Protein AF-A0A6B3EUX9-F1 (afdb_monomer)

Sequence (98 aa):
MPELRVVAVSNDGTRLVLKAADNTEYTLAIDERLRAAVRGDRPRLGQIEIEVESHLRPRDIQARIRAGASAEEVAQLAGIPVDRVRRFEGPVLAERAF

pLDDT: mean 81.51, std 12.73, range [48.41, 97.31]

Secondary structure (DSSP, 8-state)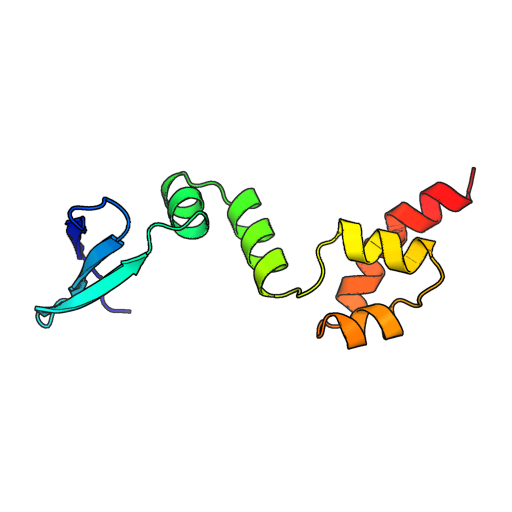:
----EEEEE-TTSSEEEEE-TT--EEEEE--HHHHHHHHT-HHHHHHHHHHHH-SS-HHHHHHHHHTT--HHHHHHHHTS-HHHHHTTHHHHHHHTT-

Radius of gyration: 19.68 Å; Cα contacts (8 Å, |Δi|>4): 104; chains: 1; bounding box: 40×29×56 Å

Mean predicted aligned error: 12.71 Å

Foldseek 3Di:
DWDWDFDDADPVNQWTWIATPVRDIDIDGPDVLVVCVVVVVVVVNVQVVVVVQWPAHLVRLLVVVVVPDDLVRNCVVRVHDSVVSVVSCVVVVVVVVD

Solvent-accessible surface area (backbone atoms only — not comparable to full-atom values): 5756 Å² total; per-residue (Å²): 129,88,68,70,43,82,77,47,65,43,95,87,68,51,30,39,34,29,32,37,88,88,66,52,76,46,78,43,71,66,44,72,64,53,54,27,59,75,72,64,38,60,72,58,42,54,50,51,52,48,51,73,64,24,84,47,48,72,69,56,50,43,49,41,44,73,74,67,46,51,46,64,60,52,12,65,74,28,70,42,62,43,74,66,42,51,68,56,43,60,68,57,55,61,59,70,77,105

Structure (mmCIF, N/CA/C/O backbone):
data_AF-A0A6B3EUX9-F1
#
_entry.id   AF-A0A6B3EUX9-F1
#
loop_
_atom_site.group_PDB
_atom_site.id
_atom_site.type_symbol
_atom_site.label_atom_id
_atom_site.label_alt_id
_atom_site.label_comp_id
_atom_site.label_asym_id
_atom_site.label_entity_id
_atom_site.label_seq_id
_atom_site.pdbx_PDB_ins_code
_atom_site.Cartn_x
_atom_site.Cartn_y
_atom_site.Cartn_z
_atom_site.occupancy
_atom_site.B_iso_or_equiv
_atom_site.auth_seq_id
_atom_site.auth_comp_id
_atom_site.auth_asym_id
_atom_site.auth_atom_id
_atom_site.pdbx_PDB_model_num
ATOM 1 N N . MET A 1 1 ? -9.246 -16.360 6.513 1.00 68.44 1 MET A N 1
ATOM 2 C CA . MET A 1 1 ? -8.652 -15.141 7.108 1.00 68.44 1 MET A CA 1
ATOM 3 C C . MET A 1 1 ? -9.758 -14.427 7.869 1.00 68.44 1 MET A C 1
ATOM 5 O O . MET A 1 1 ? -10.864 -14.415 7.340 1.00 68.44 1 MET A O 1
ATOM 9 N N . PRO A 1 2 ? -9.522 -13.924 9.093 1.00 83.50 2 PRO A N 1
ATOM 10 C CA . PRO A 1 2 ? -10.537 -13.166 9.820 1.00 83.50 2 PRO A CA 1
ATOM 11 C C . PRO A 1 2 ? -10.880 -11.873 9.068 1.00 83.50 2 PRO A C 1
ATOM 13 O O . PRO A 1 2 ? -10.003 -11.258 8.460 1.00 83.50 2 PRO A O 1
ATOM 16 N N . GLU A 1 3 ? -12.149 -11.474 9.102 1.00 90.19 3 GLU A N 1
ATOM 17 C CA . GLU A 1 3 ? -12.600 -10.215 8.507 1.00 90.19 3 GLU A CA 1
ATOM 18 C C . GLU A 1 3 ? -12.341 -9.038 9.452 1.00 90.19 3 GLU A C 1
ATOM 20 O O . GLU A 1 3 ? -12.558 -9.131 10.663 1.00 90.19 3 GLU A O 1
ATOM 25 N N . LEU A 1 4 ? -11.904 -7.915 8.879 1.00 95.62 4 LEU A N 1
ATOM 26 C CA . LEU A 1 4 ? -11.751 -6.644 9.579 1.00 95.62 4 LEU A CA 1
ATOM 27 C C . LEU A 1 4 ? -12.887 -5.702 9.184 1.00 95.62 4 LEU A C 1
ATOM 29 O O . LEU A 1 4 ? -13.247 -5.613 8.011 1.00 95.62 4 LEU A O 1
ATOM 33 N N . ARG A 1 5 ? -13.418 -4.956 10.154 1.00 95.19 5 ARG A N 1
ATOM 34 C CA . ARG A 1 5 ? -14.423 -3.911 9.909 1.00 95.19 5 ARG A CA 1
ATOM 35 C C . ARG A 1 5 ? -13.823 -2.537 10.145 1.00 95.19 5 ARG A C 1
ATOM 37 O O . ARG A 1 5 ? -13.119 -2.344 11.131 1.00 95.19 5 ARG A O 1
ATOM 44 N N . VAL A 1 6 ? -14.132 -1.583 9.272 1.00 96.25 6 VAL A N 1
ATOM 45 C CA . VAL A 1 6 ? -13.796 -0.171 9.494 1.00 96.25 6 VAL A CA 1
ATOM 46 C C . VAL A 1 6 ? -14.712 0.370 10.586 1.00 96.25 6 VAL A C 1
ATOM 48 O O . VAL A 1 6 ? -15.931 0.287 10.456 1.00 96.25 6 VAL A O 1
ATOM 51 N N . VAL A 1 7 ? -14.131 0.905 11.657 1.00 97.12 7 VAL A N 1
ATOM 52 C CA . VAL A 1 7 ? -14.886 1.467 12.789 1.00 97.12 7 VAL A CA 1
ATOM 53 C C . VAL A 1 7 ? -14.717 2.976 12.920 1.00 97.12 7 VAL A C 1
ATOM 55 O O . VAL A 1 7 ? -15.615 3.640 13.426 1.00 97.12 7 VAL A O 1
ATOM 58 N N . ALA A 1 8 ? -13.601 3.529 12.437 1.00 95.56 8 ALA A N 1
ATOM 59 C CA . ALA A 1 8 ? -13.368 4.968 12.416 1.00 95.56 8 ALA A CA 1
ATOM 60 C C . ALA A 1 8 ? -12.333 5.367 11.353 1.00 95.56 8 ALA A C 1
ATOM 62 O O . ALA A 1 8 ? -11.613 4.530 10.801 1.00 95.56 8 ALA A O 1
ATOM 63 N N . VAL A 1 9 ? -12.241 6.673 11.116 1.00 96.38 9 VAL A N 1
ATOM 64 C CA . VAL A 1 9 ? -11.141 7.334 10.409 1.00 96.38 9 VAL A CA 1
ATOM 65 C C . VAL A 1 9 ? -10.458 8.259 11.415 1.00 96.38 9 VAL A C 1
ATOM 67 O O . VAL A 1 9 ? -11.138 8.857 12.250 1.00 96.38 9 VAL A O 1
ATOM 70 N N . SER A 1 10 ? -9.129 8.355 11.382 1.00 93.75 10 SER A N 1
ATOM 71 C CA . SER A 1 10 ? -8.388 9.287 12.236 1.00 93.75 10 SER A CA 1
ATOM 72 C C . SER A 1 10 ? -8.789 10.740 11.957 1.00 93.75 10 SER A C 1
ATOM 74 O O . SER A 1 10 ? -9.201 11.078 10.849 1.00 93.75 10 SER A O 1
ATOM 76 N N . ASN A 1 11 ? -8.639 11.621 12.953 1.00 93.31 11 ASN A N 1
ATOM 77 C CA . ASN A 1 11 ? -9.048 13.030 12.842 1.00 93.31 11 ASN A CA 1
ATOM 78 C C . ASN A 1 11 ? -8.368 13.786 11.692 1.00 93.31 11 ASN A C 1
ATOM 80 O O . ASN A 1 11 ? -8.954 14.699 11.121 1.00 93.31 11 ASN A O 1
ATOM 84 N N . ASP A 1 12 ? -7.132 13.420 11.364 1.00 93.62 12 ASP A N 1
ATOM 85 C CA . ASP A 1 12 ? -6.368 13.989 10.251 1.00 93.62 12 ASP A CA 1
ATOM 86 C C . ASP A 1 12 ? -6.739 13.375 8.886 1.00 93.62 12 ASP A C 1
ATOM 88 O O . ASP A 1 12 ? -6.216 13.793 7.855 1.00 93.62 12 ASP A O 1
ATOM 92 N N . GLY A 1 13 ? -7.619 12.370 8.862 1.00 92.81 13 GLY A N 1
ATOM 93 C CA . GLY A 1 13 ? -8.042 11.682 7.648 1.00 92.81 13 GLY A CA 1
ATOM 94 C C . GLY A 1 13 ? -6.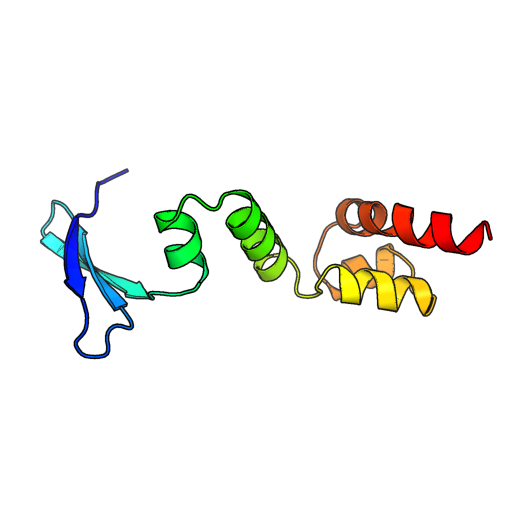964 10.801 7.014 1.00 92.81 13 GLY A C 1
ATOM 95 O O . GLY A 1 13 ? -7.116 10.412 5.856 1.00 92.81 13 GLY A O 1
ATOM 96 N N . THR A 1 14 ? -5.869 10.493 7.720 1.00 94.56 14 THR A N 1
ATOM 97 C CA . THR A 1 14 ? -4.732 9.751 7.146 1.00 94.56 14 THR A CA 1
ATOM 98 C C . THR A 1 14 ? -4.761 8.253 7.432 1.00 94.56 14 THR A C 1
ATOM 100 O O . THR A 1 14 ? -4.012 7.504 6.800 1.00 94.56 14 THR A O 1
ATOM 103 N N . ARG A 1 15 ? -5.603 7.782 8.361 1.00 96.62 15 ARG A N 1
ATOM 104 C CA . ARG A 1 15 ? -5.649 6.379 8.796 1.00 96.62 15 ARG A CA 1
ATOM 105 C C . ARG A 1 15 ? -7.076 5.877 8.991 1.00 96.62 15 ARG A C 1
ATOM 107 O O . ARG A 1 15 ? -7.943 6.596 9.476 1.00 96.62 15 ARG A O 1
ATOM 114 N N . LEU A 1 16 ? -7.294 4.606 8.672 1.00 96.88 16 LEU A N 1
ATOM 115 C CA . LEU A 1 16 ? -8.467 3.844 9.088 1.00 96.88 16 LEU A CA 1
ATOM 116 C C . LEU A 1 16 ? -8.181 3.142 10.412 1.00 96.88 16 LEU A C 1
ATOM 118 O O . LEU A 1 16 ? -7.094 2.590 10.600 1.00 96.88 16 LEU A O 1
ATOM 122 N N . VAL A 1 17 ? -9.181 3.112 11.286 1.00 96.50 17 VAL A N 1
ATOM 123 C CA . VAL A 1 17 ? -9.218 2.223 12.447 1.00 96.50 17 VAL A CA 1
ATOM 124 C C . VAL A 1 17 ? -10.073 1.021 12.075 1.00 96.50 17 VAL A C 1
ATOM 126 O O . VAL A 1 17 ? -11.233 1.158 11.671 1.00 96.50 17 VAL A O 1
ATOM 129 N N . LEU A 1 18 ? -9.475 -0.158 12.180 1.00 96.62 18 LEU A N 1
ATOM 130 C CA . LEU A 1 18 ? -10.065 -1.441 11.837 1.00 96.62 18 LEU A CA 1
ATOM 131 C C . LEU A 1 18 ? -10.223 -2.278 13.103 1.00 96.62 18 LEU A C 1
ATOM 133 O O . LEU A 1 18 ? -9.361 -2.240 13.977 1.00 96.62 18 LEU A O 1
ATOM 137 N N . LYS A 1 19 ? -11.287 -3.074 13.179 1.00 97.31 19 LYS A N 1
ATOM 138 C CA . LYS A 1 19 ? -11.539 -3.971 14.306 1.00 97.31 19 LYS A CA 1
ATOM 139 C C . LYS A 1 19 ? -11.764 -5.400 13.830 1.00 97.31 19 LYS A C 1
ATOM 141 O O . LYS A 1 19 ? -12.539 -5.626 12.896 1.00 97.31 19 LYS A O 1
ATOM 146 N N . ALA A 1 20 ? -11.077 -6.345 14.462 1.00 95.56 20 ALA A N 1
ATOM 147 C CA . ALA A 1 20 ? -11.262 -7.775 14.249 1.00 95.56 20 ALA A CA 1
ATOM 148 C C . ALA A 1 20 ? -12.434 -8.327 15.082 1.00 95.56 20 ALA A C 1
ATOM 150 O O . ALA A 1 20 ? -12.997 -7.644 15.940 1.00 95.56 20 ALA A O 1
ATOM 151 N N . ALA A 1 21 ? -12.813 -9.582 14.826 1.00 93.94 21 ALA A N 1
ATOM 152 C CA . ALA A 1 21 ? -13.898 -10.258 15.545 1.00 93.94 21 ALA A CA 1
ATOM 153 C C . ALA A 1 21 ? -13.612 -10.458 17.046 1.00 93.94 21 ALA A C 1
ATOM 155 O O . ALA A 1 21 ? -14.544 -10.493 17.844 1.00 93.94 21 ALA A O 1
ATOM 156 N N . ASP A 1 22 ? -12.338 -10.549 17.430 1.00 94.38 22 ASP A N 1
ATOM 157 C CA . ASP A 1 22 ? -11.873 -10.640 18.821 1.00 94.38 22 ASP A CA 1
ATOM 158 C C . ASP A 1 22 ? -11.757 -9.268 19.513 1.00 94.38 22 ASP A C 1
ATOM 160 O O . ASP A 1 22 ? -11.236 -9.169 20.620 1.00 94.38 22 ASP A O 1
ATOM 164 N N . ASN A 1 23 ? -12.267 -8.210 18.874 1.00 92.12 23 ASN A N 1
ATOM 165 C CA . ASN A 1 23 ? -12.167 -6.813 19.286 1.00 92.12 23 ASN A CA 1
ATOM 166 C C . ASN A 1 23 ? -10.759 -6.198 19.242 1.00 92.12 23 ASN A C 1
ATOM 168 O O . ASN A 1 23 ? -10.619 -5.050 19.665 1.00 92.12 23 ASN A O 1
ATOM 172 N N . THR A 1 24 ? -9.757 -6.879 18.683 1.00 96.00 24 THR A N 1
ATOM 173 C CA . THR A 1 24 ? -8.432 -6.288 18.460 1.00 96.00 24 THR A CA 1
ATOM 174 C C . THR A 1 24 ? -8.513 -5.135 17.457 1.00 96.00 24 THR A C 1
ATOM 176 O O . THR A 1 24 ? -9.144 -5.260 16.401 1.00 96.00 24 THR A O 1
ATOM 179 N N . GLU A 1 25 ? -7.873 -4.010 17.783 1.00 95.75 25 GLU A N 1
ATOM 180 C CA . GLU A 1 25 ? -7.815 -2.823 16.928 1.00 95.75 25 GLU A CA 1
ATOM 181 C C . GLU A 1 25 ? -6.523 -2.769 16.109 1.00 95.75 25 GLU A C 1
ATOM 183 O O . GLU A 1 25 ? -5.423 -3.001 16.611 1.00 95.75 25 GLU A O 1
ATOM 188 N N . TYR A 1 26 ? -6.666 -2.411 14.836 1.00 95.62 26 TYR A N 1
ATOM 189 C CA . TYR A 1 26 ? -5.574 -2.210 13.891 1.00 95.62 26 TYR A CA 1
ATOM 190 C C . TYR A 1 26 ? -5.707 -0.838 13.244 1.00 95.62 26 TYR A C 1
ATOM 192 O O . TYR A 1 26 ? -6.813 -0.346 13.022 1.00 95.62 26 TYR A O 1
ATOM 200 N N . THR A 1 27 ? -4.580 -0.231 12.879 1.00 94.56 27 THR A N 1
ATOM 201 C CA . THR A 1 27 ? -4.585 0.997 12.079 1.00 94.56 27 THR A CA 1
ATOM 202 C C . THR A 1 27 ? -3.984 0.733 10.710 1.00 94.56 27 THR A C 1
ATOM 204 O O . THR A 1 27 ? -2.973 0.043 10.586 1.00 94.56 27 THR A O 1
ATOM 207 N N . LEU A 1 28 ? -4.611 1.286 9.676 1.00 95.69 28 LEU A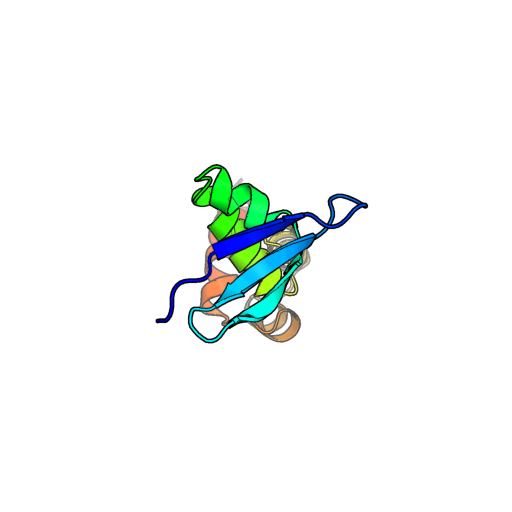 N 1
ATOM 208 C CA . LEU A 1 28 ? -4.157 1.176 8.294 1.00 95.69 28 LEU A CA 1
ATOM 209 C C . LEU A 1 28 ? -4.009 2.575 7.704 1.00 95.69 28 LEU A C 1
ATOM 211 O O . LEU A 1 28 ? -4.941 3.372 7.767 1.00 95.69 28 LEU A O 1
ATOM 215 N N .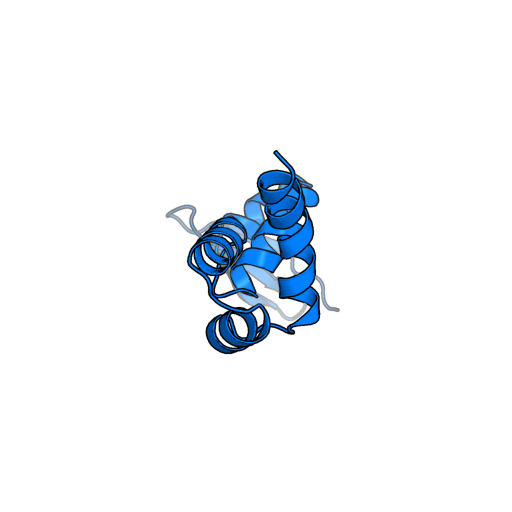 ALA A 1 29 ? -2.845 2.883 7.136 1.00 95.19 29 ALA A N 1
ATOM 216 C CA . ALA A 1 29 ? -2.630 4.157 6.460 1.00 95.19 29 ALA A CA 1
ATOM 217 C C . ALA A 1 29 ? -3.470 4.249 5.178 1.00 95.19 29 ALA A C 1
ATOM 219 O O . ALA A 1 29 ? -3.573 3.291 4.414 1.00 95.19 29 ALA A O 1
ATOM 220 N N . ILE A 1 30 ? -4.044 5.425 4.931 1.00 94.62 30 ILE A N 1
ATOM 221 C CA . ILE A 1 30 ? -4.747 5.753 3.691 1.00 94.62 30 ILE A CA 1
ATOM 222 C C . ILE A 1 30 ? -3.712 6.250 2.684 1.00 94.62 30 ILE A C 1
ATOM 224 O O . ILE A 1 30 ? -3.561 7.447 2.425 1.00 94.62 30 ILE A O 1
ATOM 228 N N . ASP A 1 31 ? -2.954 5.305 2.144 1.00 89.81 31 ASP A N 1
ATOM 229 C CA . ASP A 1 31 ? -1.971 5.548 1.098 1.00 89.81 31 ASP A CA 1
ATOM 230 C C . ASP A 1 31 ? -2.582 5.393 -0.306 1.00 89.81 31 ASP A C 1
ATOM 232 O O . ASP A 1 31 ? -3.766 5.087 -0.487 1.00 89.81 31 ASP A O 1
ATOM 236 N N . GLU A 1 32 ? -1.774 5.643 -1.337 1.00 85.81 32 GLU A N 1
ATOM 237 C CA . GLU A 1 32 ? -2.239 5.524 -2.720 1.00 85.81 32 GLU A CA 1
ATOM 238 C C . GLU A 1 32 ? -2.615 4.083 -3.091 1.00 85.81 32 GLU A C 1
ATOM 240 O O . GLU A 1 32 ? -3.512 3.877 -3.908 1.00 85.81 32 GLU A O 1
ATOM 245 N N . ARG A 1 33 ? -1.995 3.084 -2.450 1.00 86.44 33 ARG A N 1
ATOM 246 C CA . ARG A 1 33 ? -2.306 1.669 -2.666 1.00 86.44 33 ARG A CA 1
ATOM 247 C C . ARG A 1 33 ? -3.719 1.353 -2.187 1.00 86.44 33 ARG A C 1
ATOM 249 O O . ARG A 1 33 ? -4.498 0.772 -2.941 1.00 86.44 33 ARG A O 1
ATOM 256 N N . LEU A 1 34 ? -4.083 1.783 -0.979 1.00 91.88 34 LEU A N 1
ATOM 257 C CA . LEU A 1 34 ? -5.436 1.622 -0.457 1.00 91.88 34 LEU A CA 1
ATOM 258 C C . LEU A 1 34 ? -6.455 2.371 -1.324 1.00 91.88 34 LEU A C 1
ATOM 260 O O 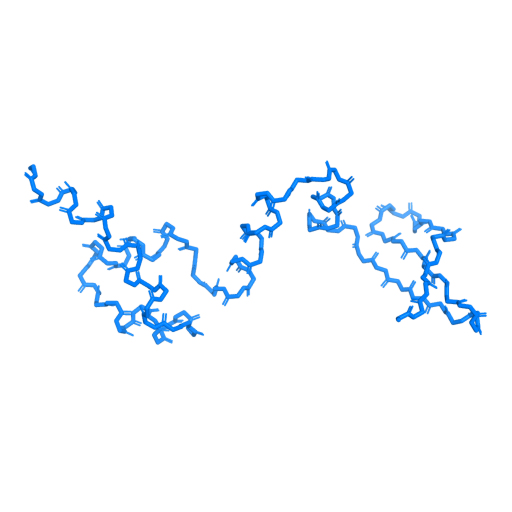. LEU A 1 34 ? -7.492 1.808 -1.675 1.00 91.88 34 LEU A O 1
ATOM 264 N N . ARG A 1 35 ? -6.154 3.610 -1.737 1.00 90.75 35 ARG A N 1
ATOM 265 C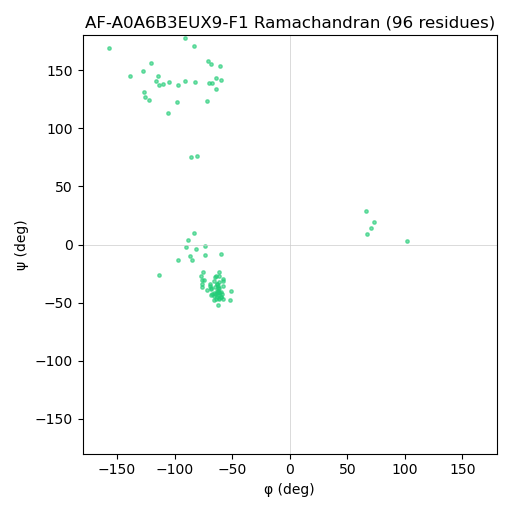 CA . ARG A 1 35 ? -7.042 4.388 -2.621 1.00 90.75 35 ARG A CA 1
ATOM 266 C C . ARG A 1 35 ? -7.248 3.724 -3.983 1.00 90.75 35 ARG A C 1
ATOM 268 O O . ARG A 1 35 ? -8.361 3.746 -4.508 1.00 90.75 35 ARG A O 1
ATOM 275 N N . ALA A 1 36 ? -6.201 3.151 -4.573 1.00 86.25 36 AL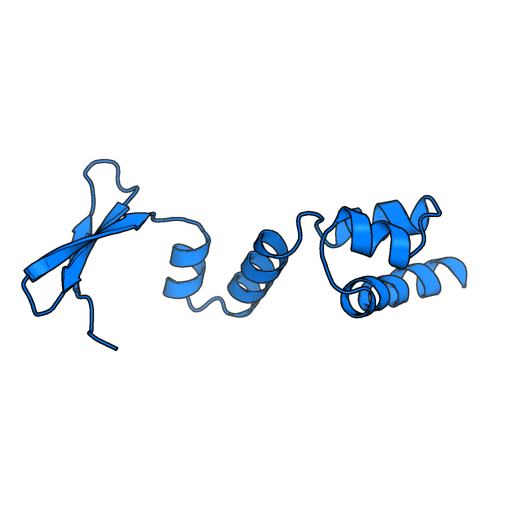A A N 1
ATOM 276 C CA . ALA A 1 36 ? -6.299 2.398 -5.821 1.00 86.25 36 ALA A CA 1
ATOM 277 C C . ALA A 1 36 ? -7.144 1.124 -5.643 1.00 86.25 36 ALA A C 1
ATOM 279 O O . ALA A 1 36 ? -8.019 0.855 -6.466 1.00 86.25 36 ALA A O 1
ATOM 280 N N . ALA A 1 37 ? -6.955 0.397 -4.535 1.00 86.69 37 ALA A N 1
ATOM 281 C CA . ALA A 1 37 ? -7.730 -0.803 -4.221 1.00 86.69 37 ALA A CA 1
ATOM 282 C C . ALA A 1 37 ? -9.226 -0.519 -4.060 1.00 86.69 37 ALA A C 1
ATOM 284 O O . ALA A 1 37 ? -10.043 -1.209 -4.666 1.00 86.69 37 ALA A O 1
ATOM 285 N N . VAL A 1 38 ? -9.587 0.526 -3.311 1.00 91.00 38 VAL A N 1
ATOM 286 C CA . VAL A 1 38 ? -10.991 0.916 -3.098 1.00 91.00 38 VAL A CA 1
ATOM 287 C C . VAL A 1 38 ? -11.658 1.367 -4.403 1.00 91.00 38 VAL A C 1
ATOM 289 O O . VAL A 1 38 ? -12.820 1.047 -4.633 1.00 91.00 38 VAL A O 1
ATOM 292 N N . ARG A 1 39 ? -10.929 2.063 -5.290 1.00 92.12 39 ARG A N 1
ATOM 293 C CA . ARG A 1 39 ? -11.433 2.467 -6.618 1.00 92.12 39 ARG A CA 1
ATOM 294 C C . ARG A 1 39 ? -11.533 1.310 -7.622 1.00 92.12 39 ARG A C 1
ATOM 296 O O . ARG A 1 39 ? -12.084 1.504 -8.700 1.00 92.12 39 ARG A O 1
ATOM 303 N N . GLY A 1 40 ? -11.006 0.128 -7.296 1.00 85.00 40 GLY A N 1
ATOM 304 C CA . GLY A 1 40 ? -10.954 -1.012 -8.214 1.00 85.00 40 GLY A CA 1
ATOM 305 C C . GLY A 1 40 ? -9.919 -0.865 -9.336 1.00 85.00 40 GLY A C 1
ATOM 306 O O . GLY A 1 40 ? -10.010 -1.562 -10.347 1.00 85.00 40 GLY A O 1
ATOM 307 N N . ASP A 1 41 ? -8.926 0.014 -9.174 1.00 84.06 41 ASP A N 1
ATOM 308 C CA . ASP A 1 41 ? -7.903 0.305 -10.184 1.00 84.06 41 ASP A CA 1
ATOM 309 C C . ASP A 1 41 ? -6.794 -0.766 -10.183 1.00 84.06 41 ASP A C 1
ATOM 311 O O . ASP A 1 41 ? -5.693 -0.589 -9.651 1.00 84.06 41 ASP A O 1
ATOM 315 N N . ARG A 1 42 ? -7.115 -1.938 -10.752 1.00 77.44 42 ARG A N 1
ATOM 316 C CA . ARG A 1 42 ? -6.206 -3.099 -10.820 1.00 77.44 42 ARG A CA 1
ATOM 317 C C . ARG A 1 42 ? -4.887 -2.809 -11.557 1.00 77.44 42 ARG A C 1
ATOM 319 O O . ARG A 1 42 ? -3.850 -3.230 -11.046 1.00 77.44 42 ARG A O 1
ATOM 326 N N . PRO A 1 43 ? -4.866 -2.101 -12.708 1.00 73.88 43 PRO A N 1
ATOM 327 C CA . PRO A 1 43 ? -3.611 -1.728 -13.359 1.00 73.88 43 PRO A CA 1
ATOM 328 C C . PRO A 1 43 ? -2.716 -0.872 -12.459 1.00 73.88 43 PRO A C 1
ATOM 330 O O . PRO A 1 43 ? -1.506 -1.099 -12.399 1.00 73.88 43 PRO A O 1
ATOM 333 N N . ARG A 1 44 ? -3.298 0.084 -11.723 1.00 77.19 44 ARG A N 1
ATOM 334 C CA . ARG A 1 44 ? -2.537 0.951 -10.820 1.00 77.19 44 ARG A CA 1
ATOM 335 C C . ARG A 1 44 ? -1.977 0.199 -9.620 1.00 77.19 44 ARG A C 1
ATOM 337 O O . ARG A 1 44 ? -0.833 0.444 -9.247 1.00 77.19 44 ARG A O 1
ATOM 344 N N . LEU A 1 45 ? -2.728 -0.750 -9.062 1.00 71.25 45 LEU A N 1
ATOM 345 C CA . LEU A 1 45 ? -2.225 -1.645 -8.015 1.00 71.25 45 LEU A CA 1
ATOM 346 C C . LEU A 1 45 ? -1.002 -2.442 -8.478 1.00 71.25 45 LEU A C 1
ATOM 348 O O . LEU A 1 45 ? 0.006 -2.445 -7.777 1.00 71.25 45 LEU A O 1
ATOM 352 N N . GLY A 1 46 ? -1.057 -3.033 -9.676 1.00 69.44 46 GLY A N 1
ATOM 353 C CA . GLY A 1 46 ? 0.077 -3.769 -10.239 1.00 69.44 46 GLY A CA 1
ATOM 354 C C . GLY A 1 46 ? 1.311 -2.886 -10.453 1.00 69.44 46 GLY A C 1
ATOM 355 O O . GLY A 1 46 ? 2.431 -3.309 -10.188 1.00 69.44 46 GLY A O 1
ATOM 356 N N . GLN A 1 47 ? 1.133 -1.628 -10.866 1.00 65.94 47 GLN A N 1
ATOM 357 C CA . GLN A 1 47 ? 2.245 -0.675 -10.964 1.00 65.94 47 GLN A CA 1
ATOM 358 C C . GLN A 1 47 ? 2.851 -0.339 -9.598 1.00 65.94 47 GLN A C 1
ATOM 360 O O . GLN A 1 47 ? 4.070 -0.328 -9.476 1.00 65.94 47 GLN A O 1
ATOM 365 N N . ILE A 1 48 ? 2.025 -0.084 -8.578 1.00 65.31 48 ILE A N 1
ATOM 366 C CA . ILE A 1 48 ? 2.498 0.210 -7.217 1.00 65.31 48 ILE A CA 1
ATOM 367 C C . ILE A 1 48 ? 3.240 -1.001 -6.633 1.00 65.31 48 ILE A C 1
ATOM 369 O O . ILE A 1 48 ? 4.274 -0.832 -6.000 1.00 65.31 48 ILE A O 1
ATOM 373 N N . GLU A 1 49 ? 2.757 -2.222 -6.870 1.00 61.41 49 GLU A N 1
ATOM 374 C CA . GLU A 1 49 ? 3.460 -3.458 -6.493 1.00 61.41 49 GLU A CA 1
ATOM 375 C C . GLU A 1 49 ? 4.827 -3.564 -7.160 1.00 61.41 49 GLU A C 1
ATOM 377 O O . GLU A 1 49 ? 5.816 -3.835 -6.483 1.00 61.41 49 GLU A O 1
ATOM 382 N N . ILE A 1 50 ? 4.907 -3.266 -8.458 1.00 61.34 50 ILE A N 1
ATOM 383 C CA . ILE A 1 50 ? 6.183 -3.226 -9.171 1.00 61.34 50 ILE A CA 1
ATOM 384 C C . ILE A 1 50 ? 7.106 -2.164 -8.563 1.00 61.34 50 ILE A C 1
ATOM 386 O O . ILE A 1 50 ? 8.257 -2.481 -8.301 1.00 61.34 50 ILE A O 1
ATOM 390 N N . GLU A 1 51 ? 6.619 -0.948 -8.293 1.00 60.25 51 GLU A N 1
ATOM 391 C CA . GLU A 1 51 ? 7.414 0.137 -7.694 1.00 60.25 51 GLU A CA 1
ATOM 392 C C . GLU A 1 51 ? 7.920 -0.178 -6.278 1.00 60.25 51 GLU A C 1
ATOM 394 O O . GLU A 1 51 ? 9.014 0.251 -5.928 1.00 60.25 51 GLU A O 1
ATOM 399 N N . VAL A 1 52 ? 7.157 -0.917 -5.466 1.00 59.25 52 VAL A N 1
ATOM 400 C CA . VAL A 1 52 ? 7.578 -1.329 -4.114 1.00 59.25 52 VAL A CA 1
ATOM 401 C C . VAL A 1 52 ? 8.583 -2.482 -4.170 1.00 59.25 52 VAL A C 1
ATOM 403 O O . VAL A 1 52 ? 9.517 -2.523 -3.374 1.00 59.25 52 VAL A O 1
ATOM 406 N N . GLU A 1 53 ? 8.419 -3.413 -5.113 1.00 56.31 53 GLU A N 1
ATOM 407 C CA . GLU A 1 53 ? 9.352 -4.530 -5.298 1.00 56.31 53 GLU A CA 1
ATOM 408 C C . GLU A 1 53 ? 10.651 -4.128 -6.004 1.00 56.31 53 GLU A C 1
ATOM 410 O O . GLU A 1 53 ? 11.679 -4.777 -5.817 1.00 56.31 53 GLU A O 1
ATOM 415 N N . SER A 1 54 ? 10.624 -3.088 -6.838 1.00 56.56 54 SER A N 1
ATOM 416 C CA . SER A 1 54 ? 11.797 -2.596 -7.550 1.00 56.56 54 SER A CA 1
ATOM 417 C C . SER A 1 54 ? 12.281 -1.291 -6.929 1.00 56.56 54 SER A C 1
ATOM 419 O O . SER A 1 54 ? 11.662 -0.248 -7.122 1.00 56.56 54 SER A O 1
ATOM 421 N N . HIS A 1 55 ? 13.462 -1.291 -6.309 1.00 62.78 55 HIS A N 1
ATOM 422 C CA . HIS A 1 55 ? 14.147 -0.038 -5.955 1.00 62.78 55 HIS A CA 1
ATOM 423 C C . HIS A 1 55 ? 14.457 0.847 -7.190 1.00 62.78 55 HIS A C 1
ATOM 425 O O . HIS A 1 55 ? 14.866 1.996 -7.040 1.00 62.78 55 HIS A O 1
ATOM 431 N N . LEU A 1 56 ? 14.251 0.339 -8.416 1.00 68.75 56 LEU A N 1
ATOM 432 C CA . LEU A 1 56 ? 14.391 1.064 -9.679 1.00 68.75 56 LEU A CA 1
ATOM 433 C C . LEU A 1 56 ? 13.099 1.043 -10.496 1.00 68.75 56 LEU A C 1
ATOM 435 O O . LEU A 1 56 ? 12.624 -0.019 -10.889 1.00 68.75 56 LEU A O 1
ATOM 439 N N . ARG A 1 57 ? 12.585 2.223 -10.853 1.00 77.25 57 ARG A N 1
ATOM 440 C CA . ARG A 1 57 ? 11.390 2.354 -11.700 1.00 77.25 57 ARG A CA 1
ATOM 441 C C . ARG A 1 57 ? 11.700 1.875 -13.131 1.00 77.25 57 ARG A C 1
ATOM 443 O O . ARG A 1 57 ? 12.839 2.016 -13.577 1.00 77.25 57 ARG A O 1
ATOM 450 N N . PRO A 1 58 ? 10.710 1.426 -13.930 1.00 77.81 58 PRO A N 1
ATOM 451 C CA . PRO A 1 58 ? 10.928 1.001 -15.322 1.00 77.81 58 PRO A CA 1
ATOM 452 C C . PRO A 1 58 ? 11.685 2.015 -16.198 1.00 77.81 58 PRO A C 1
ATOM 454 O O . PRO A 1 58 ? 12.573 1.644 -16.962 1.00 77.81 58 PRO A O 1
ATOM 457 N N . ARG A 1 59 ? 11.389 3.313 -16.043 1.00 79.06 59 ARG A N 1
ATOM 458 C CA . ARG A 1 59 ? 12.106 4.396 -16.735 1.00 79.06 59 ARG A CA 1
ATOM 459 C C . ARG A 1 59 ? 13.587 4.455 -16.341 1.00 79.06 59 ARG A C 1
ATOM 461 O O . ARG A 1 59 ? 14.433 4.718 -17.190 1.00 79.06 59 ARG A O 1
ATOM 468 N N . ASP A 1 60 ? 13.898 4.194 -15.076 1.00 82.44 60 ASP A N 1
ATOM 469 C CA . ASP A 1 60 ? 15.260 4.221 -14.542 1.00 82.44 60 ASP A CA 1
ATOM 470 C C . ASP A 1 60 ? 16.059 2.976 -14.951 1.00 82.44 60 ASP A C 1
ATOM 472 O O . ASP A 1 60 ? 17.274 3.061 -15.139 1.00 82.44 60 ASP A O 1
ATOM 476 N N . ILE A 1 61 ? 15.373 1.838 -15.124 1.00 81.69 61 ILE A N 1
ATOM 477 C CA . ILE A 1 61 ? 15.919 0.620 -15.738 1.00 81.69 61 ILE A CA 1
ATOM 478 C C . ILE A 1 61 ? 16.308 0.916 -17.194 1.00 81.69 61 ILE A C 1
ATOM 480 O O . ILE A 1 61 ? 17.461 0.728 -17.574 1.00 81.69 61 ILE A O 1
ATOM 484 N N . GLN A 1 62 ? 15.390 1.473 -17.991 1.00 82.19 62 GLN A N 1
ATOM 485 C CA . GLN A 1 62 ? 15.657 1.826 -19.392 1.00 82.19 62 GLN A CA 1
ATOM 486 C C . GLN A 1 62 ? 16.770 2.871 -19.541 1.00 82.19 62 GLN A C 1
ATOM 488 O O . GLN A 1 62 ? 17.604 2.755 -20.435 1.00 82.19 62 GLN A O 1
ATOM 493 N N . ALA A 1 63 ? 16.810 3.886 -18.673 1.00 84.88 63 ALA A N 1
ATOM 494 C CA . ALA A 1 63 ? 17.856 4.907 -18.694 1.00 84.88 63 ALA A CA 1
ATOM 495 C C . ALA A 1 63 ? 19.253 4.311 -18.457 1.00 84.88 63 ALA A C 1
ATOM 497 O O . ALA A 1 63 ? 20.193 4.664 -19.166 1.00 84.88 63 ALA A O 1
ATOM 498 N N . ARG A 1 64 ? 19.384 3.371 -17.513 1.00 83.75 64 ARG A N 1
ATOM 499 C CA . ARG A 1 64 ? 20.652 2.676 -17.237 1.00 83.75 64 ARG A CA 1
ATOM 500 C C . ARG A 1 64 ? 21.084 1.770 -18.387 1.00 83.75 64 ARG A C 1
ATOM 502 O O . ARG A 1 64 ? 22.249 1.810 -18.766 1.00 83.75 64 ARG A O 1
ATOM 509 N N . ILE A 1 65 ? 20.149 1.028 -18.984 1.00 85.25 65 ILE A N 1
ATOM 510 C CA . ILE A 1 65 ? 20.439 0.188 -20.158 1.00 85.25 65 ILE A CA 1
ATOM 511 C C . ILE A 1 65 ? 20.882 1.056 -21.348 1.00 85.25 65 ILE A C 1
ATOM 513 O O . ILE A 1 65 ? 21.860 0.737 -22.025 1.00 85.25 65 ILE A O 1
ATOM 517 N N . ARG A 1 66 ? 20.225 2.203 -21.585 1.00 84.19 66 ARG A N 1
ATOM 518 C CA . ARG A 1 66 ? 20.662 3.172 -22.610 1.00 84.19 66 ARG A CA 1
ATOM 519 C C . ARG A 1 66 ? 22.050 3.747 -22.320 1.00 84.19 66 ARG A C 1
ATOM 521 O O . ARG A 1 66 ? 22.812 3.949 -23.257 1.00 84.19 66 ARG A O 1
ATOM 528 N N . ALA A 1 67 ? 22.382 3.967 -21.048 1.00 85.62 67 ALA A N 1
ATOM 529 C CA . ALA A 1 67 ? 23.703 4.419 -20.608 1.00 85.62 67 ALA A CA 1
ATOM 530 C C . ALA A 1 67 ? 24.797 3.332 -20.689 1.00 85.62 67 ALA A C 1
ATOM 532 O O . ALA A 1 67 ? 25.950 3.618 -20.381 1.00 85.62 67 ALA A O 1
ATOM 533 N N . GLY A 1 68 ? 24.455 2.110 -21.116 1.00 85.19 68 GLY A N 1
ATOM 534 C CA . GLY A 1 68 ? 25.406 1.024 -21.359 1.00 85.19 68 GLY A CA 1
ATOM 535 C C . GLY A 1 68 ? 25.486 -0.035 -20.259 1.00 85.19 68 GLY A C 1
ATOM 536 O O . GLY A 1 68 ? 26.285 -0.953 -20.397 1.00 85.19 68 GLY A O 1
ATOM 537 N N . ALA A 1 69 ? 24.670 0.053 -19.203 1.00 87.56 69 ALA A N 1
ATOM 538 C CA . ALA A 1 69 ? 24.604 -0.998 -18.188 1.00 87.56 69 ALA A CA 1
ATOM 539 C C . ALA A 1 69 ? 23.935 -2.265 -18.749 1.00 87.56 69 ALA A C 1
ATOM 541 O O . ALA A 1 69 ? 22.917 -2.189 -19.444 1.00 87.56 69 ALA A O 1
ATOM 542 N N . SER A 1 70 ? 24.478 -3.430 -18.409 1.00 88.31 70 SER A N 1
ATOM 543 C CA . SER A 1 70 ? 23.873 -4.732 -18.698 1.00 88.31 70 SER A CA 1
ATOM 544 C C . SER A 1 70 ? 22.634 -4.988 -17.832 1.00 88.31 70 SER A C 1
ATOM 546 O O . SER A 1 70 ? 22.470 -4.412 -16.749 1.00 88.31 70 SER A O 1
ATOM 548 N N . ALA A 1 71 ? 21.745 -5.878 -18.284 1.00 86.12 71 ALA A N 1
ATOM 549 C CA . ALA A 1 71 ? 20.580 -6.268 -17.493 1.00 86.12 71 ALA A CA 1
ATOM 550 C C . ALA A 1 71 ? 20.975 -6.932 -16.169 1.00 86.12 71 ALA A C 1
ATOM 552 O O . ALA A 1 71 ? 20.282 -6.755 -15.171 1.00 86.12 71 ALA A O 1
ATOM 553 N N . GLU A 1 72 ? 22.093 -7.653 -16.147 1.00 87.62 72 GLU A N 1
ATOM 554 C CA . GLU A 1 72 ? 22.671 -8.279 -14.964 1.00 87.62 72 GLU A CA 1
ATOM 555 C C . GLU A 1 72 ? 23.100 -7.235 -13.919 1.00 87.62 72 GLU A C 1
ATOM 557 O O . GLU A 1 72 ? 22.756 -7.368 -12.742 1.00 87.62 72 GLU A O 1
ATOM 562 N N . GLU A 1 73 ? 23.777 -6.162 -14.336 1.00 85.38 73 GLU A N 1
ATOM 563 C CA . GLU A 1 73 ? 24.185 -5.063 -13.446 1.00 85.38 73 GLU A CA 1
ATOM 564 C C . GLU A 1 73 ? 22.976 -4.301 -12.896 1.00 85.38 73 GLU A C 1
ATOM 566 O O . GLU A 1 73 ? 22.908 -3.979 -11.708 1.00 85.38 73 GLU A O 1
ATOM 571 N N . VAL A 1 74 ? 21.979 -4.043 -13.746 1.00 85.06 74 VAL A N 1
ATOM 572 C CA . VAL A 1 74 ? 20.747 -3.362 -13.330 1.00 85.06 74 VAL A CA 1
ATOM 573 C C . VAL A 1 74 ? 19.918 -4.245 -12.392 1.00 85.06 74 VAL A C 1
ATOM 575 O O . VAL A 1 74 ? 19.347 -3.733 -11.430 1.00 85.06 74 VAL A O 1
ATOM 578 N N . ALA A 1 75 ? 19.882 -5.559 -12.622 1.00 85.19 75 ALA A N 1
ATOM 579 C CA . ALA A 1 75 ? 19.206 -6.533 -11.767 1.00 85.19 75 ALA A CA 1
ATOM 580 C C . ALA A 1 75 ? 19.838 -6.604 -10.373 1.00 85.19 75 ALA A C 1
ATOM 582 O O . ALA A 1 75 ? 19.123 -6.525 -9.372 1.00 85.19 75 ALA A O 1
ATOM 583 N N . GLN A 1 76 ? 21.173 -6.676 -10.309 1.00 81.25 76 GLN A N 1
ATOM 584 C CA . GLN A 1 76 ? 21.913 -6.628 -9.047 1.00 81.25 76 GLN A CA 1
ATOM 585 C C . GLN A 1 76 ? 21.652 -5.326 -8.288 1.00 81.25 76 GLN A C 1
ATOM 587 O O . GLN A 1 76 ? 21.377 -5.363 -7.091 1.00 81.25 76 GLN A O 1
ATOM 592 N N . LEU A 1 77 ? 21.677 -4.183 -8.978 1.00 78.81 77 LEU A N 1
ATOM 593 C CA . LEU A 1 77 ? 21.469 -2.876 -8.353 1.00 78.81 77 LEU A CA 1
ATOM 594 C C . LEU A 1 77 ? 20.024 -2.665 -7.870 1.00 78.81 77 LEU A C 1
ATOM 596 O O . LEU A 1 77 ? 19.802 -2.004 -6.860 1.00 78.81 77 LEU A O 1
ATOM 600 N N . ALA A 1 78 ? 19.040 -3.216 -8.580 1.00 75.62 78 ALA A N 1
ATOM 601 C CA . ALA A 1 78 ? 17.626 -3.123 -8.222 1.00 75.62 78 ALA A CA 1
ATOM 602 C C . ALA A 1 78 ? 17.165 -4.186 -7.212 1.00 75.62 78 ALA A C 1
ATOM 604 O O . ALA A 1 78 ? 16.057 -4.063 -6.686 1.00 75.62 78 ALA A O 1
ATOM 605 N N . GLY A 1 79 ? 17.969 -5.228 -6.973 1.00 74.75 79 GLY A N 1
ATOM 606 C CA . GLY A 1 79 ? 17.583 -6.373 -6.148 1.00 74.75 79 GLY A CA 1
ATOM 607 C C . GLY A 1 79 ? 16.450 -7.209 -6.756 1.00 74.75 79 GLY A C 1
ATOM 608 O O . GLY A 1 79 ? 15.666 -7.800 -6.020 1.00 74.75 79 GLY A O 1
ATOM 609 N N . ILE A 1 80 ? 16.334 -7.242 -8.089 1.00 76.06 80 ILE A N 1
ATOM 610 C CA . ILE A 1 80 ? 15.269 -7.962 -8.809 1.00 76.06 80 ILE A CA 1
ATOM 611 C C . ILE A 1 80 ? 15.856 -9.024 -9.751 1.00 76.06 80 ILE A C 1
ATOM 613 O O . ILE A 1 80 ? 16.995 -8.883 -10.188 1.00 76.06 80 ILE A O 1
ATOM 617 N N . PRO A 1 81 ? 15.097 -10.074 -10.119 1.00 79.75 81 PRO A N 1
ATOM 618 C CA . PRO A 1 81 ? 15.572 -11.089 -11.059 1.00 79.75 81 PRO A CA 1
ATOM 619 C C . PRO A 1 81 ? 15.941 -10.505 -12.431 1.00 79.75 81 PRO A C 1
ATOM 621 O O . PRO A 1 81 ? 15.213 -9.666 -12.967 1.00 79.75 81 PRO A O 1
ATOM 624 N N . VAL A 1 82 ? 17.019 -11.007 -13.043 1.00 83.19 82 VAL A N 1
ATOM 625 C CA . VAL A 1 82 ? 17.494 -10.553 -14.366 1.00 83.19 82 VAL A CA 1
ATOM 626 C C . VAL A 1 82 ? 16.440 -10.713 -15.466 1.00 83.19 82 VAL A C 1
ATOM 628 O O . VAL A 1 82 ? 16.284 -9.825 -16.302 1.00 83.19 82 VAL A O 1
ATOM 631 N N . ASP A 1 83 ? 15.618 -11.767 -15.414 1.00 80.06 83 ASP A N 1
ATOM 632 C CA . ASP A 1 83 ? 14.519 -11.979 -16.367 1.00 80.06 83 ASP A CA 1
ATOM 633 C C . ASP A 1 83 ? 13.467 -10.864 -16.324 1.00 80.06 83 ASP A C 1
ATOM 635 O O . ASP A 1 83 ? 12.803 -10.586 -17.324 1.00 80.06 83 ASP A O 1
ATOM 639 N N . ARG A 1 84 ? 13.314 -10.190 -15.175 1.00 77.94 84 ARG A N 1
ATOM 640 C CA . ARG A 1 84 ? 12.440 -9.019 -15.034 1.00 77.94 84 ARG A CA 1
ATOM 641 C C . ARG A 1 84 ? 13.042 -7.809 -15.743 1.00 77.94 84 ARG A C 1
ATOM 643 O O . ARG A 1 84 ? 12.301 -7.077 -16.389 1.00 77.94 84 ARG A O 1
ATOM 650 N N . VAL A 1 85 ? 14.361 -7.625 -15.656 1.00 81.69 85 VAL A N 1
ATOM 651 C CA . VAL A 1 85 ? 15.088 -6.529 -16.318 1.00 81.69 85 VAL A CA 1
ATOM 652 C C . VAL A 1 85 ? 15.088 -6.701 -17.836 1.00 81.69 85 VAL A C 1
ATOM 654 O O . VAL A 1 85 ? 14.778 -5.751 -18.552 1.00 81.69 85 VAL A O 1
ATOM 657 N N . ARG A 1 86 ? 15.314 -7.926 -18.327 1.00 83.12 86 ARG A N 1
ATOM 658 C CA . ARG A 1 86 ? 15.327 -8.255 -19.764 1.00 83.12 86 ARG A CA 1
ATOM 659 C C . ARG A 1 86 ? 14.020 -7.917 -20.488 1.00 83.12 86 ARG A C 1
ATOM 661 O O . ARG A 1 86 ? 14.032 -7.531 -21.651 1.00 83.12 86 ARG A O 1
ATOM 668 N N . ARG A 1 87 ? 12.872 -7.951 -19.801 1.00 79.75 87 ARG A N 1
ATOM 669 C CA . ARG A 1 87 ? 11.582 -7.505 -20.377 1.00 79.75 87 ARG A CA 1
ATOM 670 C C . ARG A 1 87 ? 11.574 -6.024 -20.770 1.00 79.75 87 ARG A C 1
ATOM 672 O O . ARG A 1 87 ? 10.793 -5.634 -21.634 1.00 79.75 87 ARG A O 1
ATOM 679 N N . PHE A 1 88 ? 12.429 -5.204 -20.160 1.00 72.06 88 PHE A N 1
ATOM 680 C CA . PHE A 1 88 ? 12.573 -3.783 -20.476 1.00 72.06 88 PHE A CA 1
ATOM 681 C C . PHE A 1 88 ? 13.625 -3.502 -21.562 1.00 72.06 88 PHE A C 1
ATOM 683 O O . PHE A 1 88 ? 13.766 -2.348 -21.966 1.00 72.06 88 PHE A O 1
ATOM 690 N N . GLU A 1 89 ? 14.322 -4.524 -22.075 1.00 69.75 89 GLU A N 1
ATOM 691 C CA . GLU A 1 89 ? 15.250 -4.396 -23.212 1.00 69.75 89 GLU A CA 1
ATOM 692 C C . GLU A 1 89 ? 14.514 -4.249 -24.550 1.00 69.75 89 GLU A C 1
ATOM 694 O O . GLU A 1 89 ? 15.001 -3.557 -25.442 1.00 69.75 89 GLU A O 1
ATOM 699 N N . GLY A 1 90 ? 13.321 -4.843 -24.685 1.00 68.06 90 GLY A N 1
ATOM 700 C CA . GLY A 1 90 ? 12.524 -4.817 -25.921 1.00 68.06 90 GLY A CA 1
ATOM 701 C C . GLY A 1 90 ? 12.300 -3.408 -26.502 1.00 68.06 90 GLY A C 1
ATOM 702 O O . GLY A 1 90 ? 12.562 -3.204 -27.687 1.00 68.06 90 GLY A O 1
ATOM 703 N N . PRO A 1 91 ? 11.898 -2.408 -25.692 1.00 64.06 91 PRO A N 1
ATOM 704 C CA . PRO A 1 91 ? 11.795 -1.015 -26.134 1.00 64.06 91 PRO A CA 1
ATOM 705 C C . PRO A 1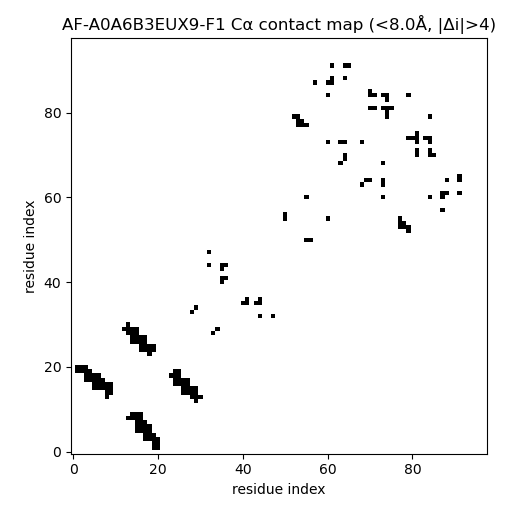 91 ? 13.132 -0.383 -26.558 1.00 64.06 91 PRO A C 1
ATOM 707 O O . PRO A 1 91 ? 13.161 0.415 -27.486 1.00 64.06 91 PRO A O 1
ATOM 710 N N . VAL A 1 92 ? 14.246 -0.747 -25.914 1.00 60.34 92 VAL A N 1
ATOM 711 C CA . VAL A 1 92 ? 15.579 -0.181 -26.204 1.00 60.34 92 VAL A CA 1
ATOM 712 C C . VAL A 1 92 ? 16.164 -0.759 -27.497 1.00 60.34 92 VAL A C 1
ATOM 714 O O . VAL A 1 92 ? 16.848 -0.058 -28.240 1.00 60.34 92 VAL A O 1
ATOM 717 N N . LEU A 1 93 ? 15.876 -2.026 -27.799 1.00 59.12 93 LEU A N 1
ATOM 718 C CA . LEU A 1 93 ? 16.270 -2.663 -29.058 1.00 59.12 93 LEU A CA 1
ATOM 719 C C . LEU A 1 93 ? 15.508 -2.087 -30.259 1.00 59.12 93 LEU A C 1
ATOM 721 O O . LEU A 1 93 ? 16.101 -1.916 -31.321 1.00 59.12 93 LEU A O 1
ATOM 725 N N . ALA A 1 94 ? 14.234 -1.724 -30.080 1.00 60.72 94 ALA A N 1
ATOM 726 C CA . ALA A 1 94 ? 13.445 -1.055 -31.115 1.00 60.72 94 ALA A CA 1
ATOM 727 C C . ALA A 1 94 ? 13.976 0.354 -31.454 1.00 60.72 94 ALA A C 1
ATOM 729 O O . ALA A 1 94 ? 13.897 0.772 -32.604 1.00 60.72 94 ALA A O 1
ATOM 730 N N . GLU A 1 95 ? 14.563 1.062 -30.484 1.00 58.97 95 GLU A N 1
ATOM 731 C CA . GLU A 1 95 ? 15.169 2.389 -30.683 1.00 58.97 95 GLU A CA 1
ATOM 732 C C . GLU A 1 95 ? 16.534 2.345 -31.397 1.00 58.97 95 GLU A C 1
ATOM 734 O O . GLU A 1 95 ? 16.922 3.334 -32.002 1.00 58.97 95 GLU A O 1
ATOM 739 N N . ARG A 1 96 ? 17.269 1.222 -31.348 1.00 53.84 96 ARG A N 1
ATOM 740 C CA . ARG A 1 96 ? 18.583 1.061 -32.014 1.00 53.84 96 ARG A CA 1
ATOM 741 C C . ARG A 1 96 ? 18.493 0.595 -33.471 1.00 53.84 96 ARG A C 1
ATOM 743 O O . ARG A 1 96 ? 19.511 0.546 -34.154 1.00 53.84 96 ARG A O 1
ATOM 7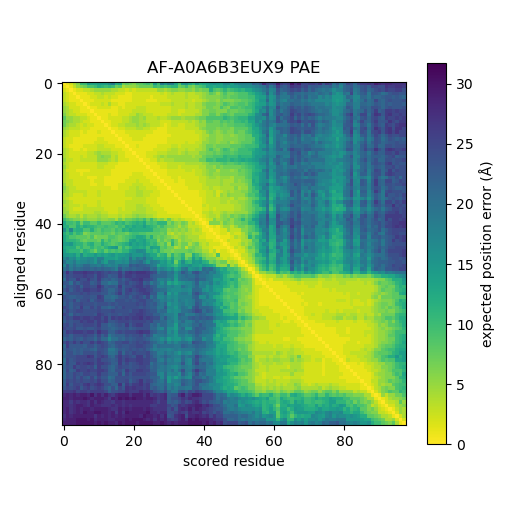50 N N . ALA A 1 97 ? 17.304 0.199 -33.919 1.00 56.00 97 ALA A N 1
ATOM 751 C CA . ALA A 1 97 ? 17.047 -0.266 -35.280 1.00 56.00 97 ALA A CA 1
ATOM 752 C C . ALA A 1 97 ? 16.680 0.871 -36.258 1.00 56.00 97 ALA A C 1
ATOM 754 O O . ALA A 1 97 ? 16.377 0.586 -37.417 1.00 56.00 97 ALA A O 1
ATOM 755 N N . PHE A 1 98 ? 16.706 2.127 -35.796 1.00 48.41 98 PHE A N 1
ATOM 756 C CA . PHE A 1 98 ? 16.441 3.341 -36.568 1.00 48.41 98 PHE A CA 1
ATOM 757 C C . PHE A 1 98 ? 17.587 4.342 -36.432 1.00 48.41 98 PHE A C 1
ATOM 759 O O . PHE A 1 98 ? 18.118 4.480 -35.307 1.00 48.41 98 PHE A O 1
#

Nearest PDB structures (foldseek):
  1k9a-assembly7_C  TM=6.446E-01  e=1.094E+00  Rattus norvegicus
  7rkf-assembly1_L  TM=4.055E-01  e=2.795E+00  Homo sapiens
  3mkq-assembly1_C  TM=3.347E-01  e=2.176E+00  Saccharomyces cerevisiae YJM789
  2mgs-assembly1_B  TM=4.828E-01  e=4.609E+00  Homo sapiens
  7tdz-assembly1_r  TM=4.270E-01  e=6.301E+00  Xenopus laevis